Protein AF-A0A6P6VKS5-F1 (afdb_monomer)

Mean predicted aligned error: 14.35 Å

Radius of gyration: 19.85 Å; Cα contacts (8 Å, |Δi|>4): 64; chains: 1; bounding box: 51×55×46 Å

pLDDT: mean 73.0, std 18.24, range [35.5, 97.81]

Sequence (118 aa):
MAAASKVKLKLLIDTKNQRVLFAEANKNTVDFLFFILSLPLGTVVRLLSNKGMLGCLGKLYESVENLDENYIQPNQSKGTPLKPRPPASSAASTPLLSLTCSETIEKATYTCSRGSGY

Secondary structure (DSSP, 8-state):
---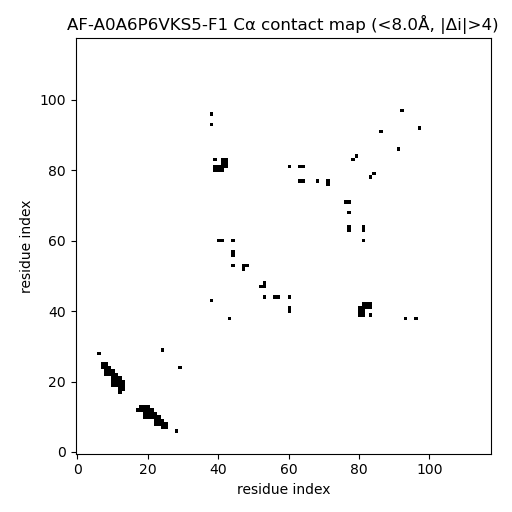-----EEEEEETTTTEEEEEEE-HHHHHHHHHHHHS-HHHHHHHHHTTT--HHHHHHHHHHHTS-GGGSPTT--THHHHSPPPPSSS----TTT----------PPP--------

Foldseek 3Di:
DPPDDDWDWDFDADPVVGDTPDIDGDPVVVVVVVLVVPPLLQVVCVVCVVVVHCPCSVVVLVCLVPPDCVPPPPPDDSCCSNPPDDPPDDDPCSPPPPPDDDDDDDDDDDDDDPDDDD

Solve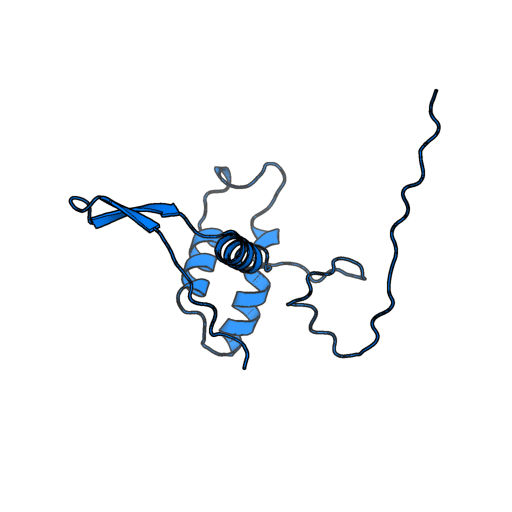nt-accessible surface area (backbone atoms only — not comparable to full-atom values): 8065 Å² total; per-residue (Å²): 130,86,75,83,83,77,87,63,76,49,73,44,66,44,77,90,79,71,42,78,77,46,73,49,63,49,70,70,59,50,51,51,51,51,52,60,68,67,44,57,55,26,55,53,50,59,63,27,52,80,68,75,62,38,77,70,59,47,55,50,50,53,50,62,72,68,49,62,72,88,79,48,61,88,99,60,61,74,56,54,55,54,54,57,72,78,73,88,68,90,82,84,85,55,86,89,74,65,86,66,90,76,91,79,93,75,88,82,82,90,79,83,82,81,80,88,79,132

Structure (mmCIF, N/CA/C/O backbone):
data_AF-A0A6P6VKS5-F1
#
_entry.id   AF-A0A6P6VKS5-F1
#
loop_
_atom_site.group_PDB
_atom_site.id
_atom_site.type_symbol
_atom_site.label_atom_id
_atom_site.label_alt_id
_atom_site.label_comp_id
_atom_site.label_asym_id
_atom_site.label_entity_id
_atom_site.label_seq_id
_atom_site.pdbx_PDB_ins_code
_atom_site.Cartn_x
_atom_site.Cartn_y
_atom_site.Cartn_z
_atom_site.occupancy
_atom_site.B_iso_or_equiv
_atom_site.auth_seq_id
_atom_site.auth_comp_id
_atom_site.auth_asym_id
_atom_site.auth_atom_id
_atom_site.pdbx_PDB_model_num
ATOM 1 N N . MET A 1 1 ? 18.661 9.909 21.833 1.00 35.97 1 MET A N 1
ATOM 2 C CA . MET A 1 1 ? 17.760 8.763 21.570 1.00 35.97 1 MET A CA 1
ATOM 3 C C . MET A 1 1 ? 16.729 9.202 20.549 1.00 35.97 1 MET A C 1
ATOM 5 O O . MET A 1 1 ? 16.017 10.159 20.822 1.00 35.97 1 MET A O 1
ATOM 9 N N . ALA A 1 2 ? 16.680 8.576 19.372 1.00 49.12 2 ALA A N 1
ATOM 10 C CA . ALA A 1 2 ? 15.585 8.818 18.436 1.00 49.12 2 ALA A CA 1
ATOM 11 C C . ALA A 1 2 ? 14.297 8.271 19.068 1.00 49.12 2 ALA A C 1
ATOM 13 O O . ALA A 1 2 ? 14.242 7.100 19.439 1.00 49.12 2 ALA A O 1
ATOM 14 N N . ALA A 1 3 ? 13.296 9.126 19.269 1.00 55.59 3 ALA A N 1
ATOM 15 C CA . ALA A 1 3 ? 12.010 8.696 19.798 1.00 55.59 3 ALA A CA 1
ATOM 16 C C . ALA A 1 3 ? 11.372 7.702 18.817 1.00 55.59 3 ALA A C 1
ATOM 18 O O . ALA A 1 3 ? 11.289 7.982 17.622 1.00 55.59 3 ALA A O 1
ATOM 19 N N . ALA A 1 4 ? 10.921 6.549 19.314 1.00 63.97 4 ALA A N 1
ATOM 20 C CA . ALA A 1 4 ? 10.182 5.589 18.507 1.00 63.97 4 ALA A CA 1
ATOM 21 C C . ALA A 1 4 ? 8.917 6.265 17.951 1.00 63.97 4 ALA A C 1
ATOM 23 O O . ALA A 1 4 ? 8.012 6.644 18.700 1.00 63.97 4 ALA A O 1
ATOM 24 N N . SER A 1 5 ? 8.864 6.453 16.635 1.00 68.06 5 SER A N 1
ATOM 25 C CA . SER A 1 5 ? 7.729 7.055 15.946 1.00 68.06 5 SER A CA 1
ATOM 26 C C . SER A 1 5 ? 6.547 6.086 15.973 1.00 68.06 5 SER A C 1
ATOM 28 O O . SER A 1 5 ? 6.473 5.118 15.221 1.00 68.06 5 SER A O 1
ATOM 30 N N . LYS A 1 6 ? 5.603 6.329 16.885 1.00 72.75 6 LYS A N 1
ATOM 31 C CA . LYS A 1 6 ? 4.394 5.512 17.015 1.00 72.75 6 LYS A CA 1
ATOM 32 C C . LYS A 1 6 ? 3.376 5.926 15.951 1.00 72.75 6 LYS A C 1
ATOM 34 O O . LYS A 1 6 ? 2.842 7.035 16.004 1.00 72.75 6 LYS A O 1
ATOM 39 N N . VAL A 1 7 ? 3.098 5.033 15.003 1.00 80.50 7 VAL A N 1
ATOM 40 C CA . VAL A 1 7 ? 2.014 5.207 14.025 1.00 80.50 7 VAL A CA 1
ATOM 41 C C . VAL A 1 7 ? 0.673 5.187 14.764 1.00 80.50 7 VAL A C 1
ATOM 43 O O . VAL A 1 7 ? 0.427 4.313 15.597 1.00 80.50 7 VAL A O 1
ATOM 46 N N . LYS A 1 8 ? -0.187 6.170 14.485 1.00 84.19 8 LYS A N 1
ATOM 47 C CA . LYS A 1 8 ? -1.551 6.260 15.022 1.00 84.19 8 LYS A CA 1
ATOM 48 C C . LYS A 1 8 ? -2.530 6.366 13.858 1.00 84.19 8 LYS A C 1
ATOM 50 O O . LYS A 1 8 ? -2.357 7.224 12.996 1.00 84.19 8 LYS A O 1
ATOM 55 N N . LEU A 1 9 ? -3.540 5.503 13.868 1.00 90.75 9 LEU A N 1
ATOM 56 C CA . LEU A 1 9 ? -4.617 5.451 12.884 1.00 90.75 9 LEU A CA 1
ATOM 57 C C . LEU A 1 9 ? -5.953 5.515 13.619 1.00 90.75 9 LEU A C 1
ATOM 59 O O . LEU A 1 9 ? -6.118 4.865 14.654 1.00 90.75 9 LEU A O 1
ATOM 63 N N . LYS A 1 10 ? -6.904 6.272 13.079 1.00 94.44 10 LYS A N 1
ATOM 64 C CA . LYS A 1 10 ? -8.294 6.285 13.535 1.00 94.44 10 LYS A CA 1
ATOM 65 C C . LYS A 1 10 ? -9.151 5.637 12.459 1.00 94.44 10 LYS A C 1
ATOM 67 O O . LYS A 1 10 ? -9.154 6.082 11.318 1.00 94.44 10 LYS A O 1
ATOM 72 N N . LEU A 1 11 ? -9.840 4.562 12.819 1.00 96.44 11 LEU A N 1
ATOM 73 C CA . LEU A 1 11 ? -10.598 3.746 11.876 1.00 96.44 11 LEU A CA 1
ATOM 74 C C . LEU A 1 11 ? -12.095 3.989 12.061 1.00 96.44 11 LEU A C 1
ATOM 76 O O . LEU A 1 11 ? -12.580 3.998 13.193 1.00 96.44 11 LEU A O 1
ATOM 80 N N . LEU A 1 12 ? -12.825 4.135 10.957 1.00 97.50 12 LEU A N 1
ATOM 81 C CA . LEU A 1 12 ? -14.272 3.950 10.940 1.00 97.50 12 LEU A CA 1
ATOM 82 C C . LEU A 1 12 ? -14.552 2.516 10.495 1.00 97.50 12 LEU A C 1
ATOM 84 O O . LEU A 1 12 ? -14.187 2.135 9.384 1.00 97.50 12 LEU A O 1
ATOM 88 N N . ILE A 1 13 ? -15.175 1.725 11.362 1.00 97.69 13 ILE A N 1
ATOM 89 C CA . ILE A 1 13 ? -15.391 0.292 11.145 1.00 97.69 13 ILE A CA 1
ATOM 90 C C . ILE A 1 13 ? -16.891 0.020 11.093 1.00 97.69 13 ILE A C 1
ATOM 92 O O . ILE A 1 13 ? -17.620 0.375 12.018 1.00 97.69 13 ILE A O 1
ATOM 96 N N . ASP A 1 14 ? -17.334 -0.650 10.034 1.00 97.31 14 ASP A N 1
ATOM 97 C CA . ASP A 1 14 ? -18.631 -1.311 10.000 1.00 97.31 14 ASP A CA 1
ATOM 98 C C . ASP A 1 14 ? -18.502 -2.669 10.693 1.00 97.31 14 ASP A C 1
ATOM 100 O O . ASP A 1 14 ? -17.979 -3.641 10.139 1.00 97.31 14 ASP A O 1
ATOM 104 N N . THR A 1 15 ? -18.960 -2.726 11.939 1.00 97.38 15 THR A N 1
ATOM 105 C CA . THR A 1 15 ? -18.881 -3.931 12.769 1.00 97.38 15 THR A CA 1
ATOM 106 C C . THR A 1 15 ? -19.826 -5.035 12.308 1.00 97.38 15 THR A C 1
ATOM 108 O O . THR A 1 15 ? -19.546 -6.201 12.575 1.00 97.38 15 THR A O 1
ATOM 111 N N . LYS A 1 16 ? -20.909 -4.705 11.589 1.00 97.81 16 LYS A N 1
ATOM 112 C CA . LYS A 1 16 ? -21.873 -5.698 11.093 1.00 97.81 16 LYS A CA 1
ATOM 113 C C . LYS A 1 16 ? -21.297 -6.480 9.921 1.00 97.81 16 LYS A C 1
ATOM 115 O O . LYS A 1 16 ? -21.380 -7.701 9.901 1.00 97.81 16 LYS A O 1
ATOM 120 N N . ASN A 1 17 ? -20.681 -5.772 8.974 1.00 97.31 17 ASN A N 1
ATOM 121 C CA . ASN A 1 17 ? -20.072 -6.380 7.788 1.00 97.31 17 ASN A CA 1
ATOM 122 C C . ASN A 1 17 ? -18.589 -6.736 7.975 1.00 97.31 17 ASN A C 1
ATOM 124 O O . ASN A 1 17 ? -17.977 -7.260 7.047 1.00 97.31 17 ASN A O 1
ATOM 128 N N . GLN A 1 18 ? -18.017 -6.446 9.151 1.00 95.00 18 GLN A N 1
ATOM 129 C CA . GLN A 1 18 ? -16.608 -6.667 9.497 1.00 95.00 18 GLN A CA 1
ATOM 130 C C . GLN A 1 18 ? -15.632 -6.001 8.514 1.00 95.00 18 GLN A C 1
ATOM 132 O O . GLN A 1 18 ? -14.666 -6.610 8.053 1.00 95.00 18 GLN A O 1
ATOM 137 N N . ARG A 1 19 ? -15.884 -4.733 8.165 1.00 94.81 19 ARG A N 1
ATOM 138 C CA . ARG A 1 19 ? -15.078 -3.984 7.184 1.00 94.81 19 ARG A CA 1
ATOM 139 C C . ARG A 1 19 ? -14.662 -2.620 7.718 1.00 94.81 19 ARG A C 1
ATOM 141 O O . ARG A 1 19 ? -15.418 -1.955 8.419 1.00 94.81 19 ARG A O 1
ATOM 148 N N . VAL A 1 20 ? -13.461 -2.183 7.351 1.00 95.19 20 VAL A N 1
ATOM 149 C CA . VAL A 1 20 ? -12.994 -0.810 7.588 1.00 95.19 20 VAL A CA 1
ATOM 150 C C . VAL A 1 20 ? -13.511 0.067 6.451 1.00 95.19 20 VAL A C 1
ATOM 152 O O . VAL A 1 20 ? -13.235 -0.217 5.289 1.00 95.19 20 VAL A O 1
ATOM 155 N N . LEU A 1 21 ? -14.266 1.112 6.782 1.00 95.62 21 LEU A N 1
ATOM 156 C CA . LEU A 1 21 ? -1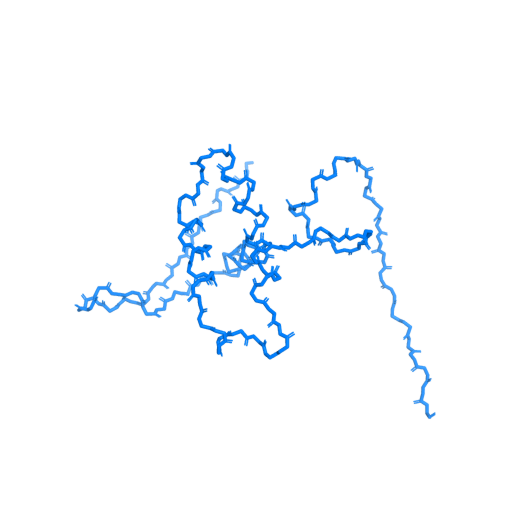4.814 2.063 5.813 1.00 95.62 21 LEU A CA 1
ATOM 157 C C . LEU A 1 21 ? -13.829 3.198 5.526 1.00 95.62 21 LEU A C 1
ATOM 159 O O . LEU A 1 21 ? -13.648 3.584 4.377 1.00 95.62 21 LEU A O 1
ATOM 163 N N . PHE A 1 22 ? -13.176 3.715 6.572 1.00 95.00 22 PHE A N 1
ATOM 164 C CA . PHE A 1 22 ? -12.213 4.811 6.462 1.00 95.00 22 PHE A CA 1
ATOM 165 C C . PHE A 1 22 ? -11.078 4.654 7.473 1.00 95.00 22 PHE A C 1
ATOM 167 O O . PHE A 1 22 ? -11.271 4.101 8.558 1.00 95.00 22 PHE A O 1
ATOM 174 N N . ALA A 1 23 ? -9.908 5.189 7.128 1.00 94.31 23 ALA A N 1
ATOM 175 C CA . ALA A 1 23 ? -8.758 5.299 8.014 1.00 94.31 23 ALA A CA 1
ATOM 176 C C . ALA A 1 23 ? -8.184 6.721 7.936 1.00 94.31 23 ALA A C 1
ATOM 178 O O . ALA A 1 23 ? -7.705 7.150 6.890 1.00 94.31 23 ALA A O 1
ATOM 179 N N . GLU A 1 24 ? -8.234 7.448 9.047 1.00 93.94 24 GLU A N 1
ATOM 180 C CA . GLU A 1 24 ? -7.583 8.744 9.212 1.00 93.94 24 GLU A CA 1
ATOM 181 C C . GLU A 1 24 ? -6.190 8.528 9.816 1.00 93.94 24 GLU A C 1
ATOM 183 O O . GLU A 1 24 ? -6.017 7.791 10.794 1.00 93.94 24 GLU A O 1
ATOM 188 N N . ALA A 1 25 ? -5.189 9.165 9.218 1.00 92.81 25 ALA A N 1
ATOM 189 C CA . ALA A 1 25 ? -3.786 9.009 9.567 1.00 92.81 25 ALA A CA 1
ATOM 190 C C . ALA A 1 25 ? -3.084 10.369 9.562 1.00 92.81 25 ALA A C 1
ATOM 192 O O . ALA A 1 25 ? -3.489 11.292 8.856 1.00 92.81 25 ALA A O 1
ATOM 193 N N . ASN A 1 26 ? -2.004 10.496 10.334 1.00 90.31 26 ASN A N 1
ATOM 194 C CA . ASN A 1 26 ? -1.193 11.711 10.288 1.00 90.31 26 ASN A CA 1
ATOM 195 C C . ASN A 1 26 ? -0.417 11.816 8.961 1.00 90.31 26 ASN A C 1
ATOM 197 O O . ASN A 1 26 ? -0.154 10.809 8.300 1.00 90.31 26 ASN A O 1
ATOM 201 N N . LYS A 1 27 ? 0.006 13.039 8.613 1.00 89.31 27 LYS A N 1
ATOM 202 C CA . LYS A 1 27 ? 0.729 13.334 7.366 1.00 89.31 27 LYS A CA 1
ATOM 203 C C . LYS A 1 27 ? 1.889 12.369 7.112 1.00 89.31 27 LYS A C 1
ATOM 205 O O . LYS A 1 27 ? 1.960 11.781 6.048 1.00 89.31 27 LYS A O 1
ATOM 210 N N . ASN A 1 28 ? 2.748 12.142 8.103 1.00 86.69 28 ASN A N 1
ATOM 211 C CA . ASN A 1 28 ? 3.930 11.294 7.929 1.00 86.69 28 ASN A CA 1
ATOM 212 C C . ASN A 1 28 ? 3.575 9.834 7.604 1.00 86.69 28 ASN A C 1
ATOM 214 O O . ASN A 1 28 ? 4.281 9.192 6.834 1.00 86.69 28 ASN A O 1
ATOM 218 N N . THR A 1 29 ? 2.488 9.307 8.176 1.00 86.56 29 THR A N 1
ATOM 219 C CA . THR A 1 29 ? 2.014 7.948 7.873 1.00 86.56 29 THR A CA 1
ATOM 220 C C . THR A 1 29 ? 1.457 7.879 6.456 1.00 86.56 29 THR A C 1
ATOM 222 O O . THR A 1 29 ? 1.757 6.939 5.726 1.00 86.56 29 THR A O 1
ATOM 225 N N . VAL A 1 30 ? 0.679 8.887 6.054 1.00 88.62 30 VAL A N 1
ATOM 226 C CA . VAL A 1 30 ? 0.120 8.987 4.701 1.00 88.62 30 VAL A CA 1
ATOM 227 C C . VAL A 1 30 ? 1.235 9.123 3.662 1.00 88.62 30 VAL A C 1
ATOM 229 O O . VAL A 1 30 ? 1.270 8.353 2.707 1.00 88.62 30 VAL A O 1
ATOM 232 N N . ASP A 1 31 ? 2.193 10.021 3.889 1.00 86.56 31 ASP A N 1
ATOM 233 C CA . ASP A 1 31 ? 3.359 10.221 3.024 1.00 86.56 31 ASP A CA 1
ATOM 234 C C . ASP A 1 31 ? 4.184 8.939 2.892 1.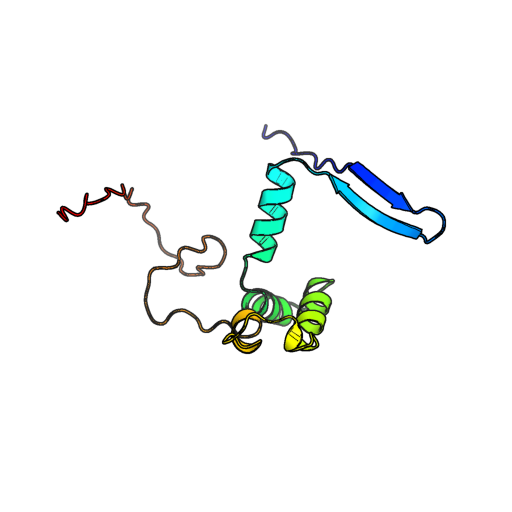00 86.56 31 ASP A C 1
ATOM 236 O O . ASP A 1 31 ? 4.591 8.583 1.793 1.00 86.56 31 ASP A O 1
ATOM 240 N N . PHE A 1 32 ? 4.402 8.213 3.992 1.00 84.44 32 PHE A N 1
ATOM 241 C CA . PHE A 1 32 ? 5.112 6.934 3.973 1.00 84.44 32 PHE A CA 1
ATOM 242 C C . PHE A 1 32 ? 4.375 5.867 3.150 1.00 84.44 32 PHE A C 1
ATOM 244 O O . PHE A 1 32 ? 5.002 5.145 2.374 1.00 84.44 32 PHE A O 1
ATOM 251 N N . LEU A 1 33 ? 3.046 5.780 3.275 1.00 84.56 33 LEU A N 1
ATOM 252 C CA . LEU A 1 33 ? 2.238 4.862 2.469 1.00 84.56 33 LEU A CA 1
ATOM 253 C C . LEU A 1 33 ? 2.305 5.226 0.982 1.00 84.56 33 LEU A C 1
ATOM 255 O O . LEU A 1 33 ? 2.595 4.360 0.160 1.00 84.56 33 LEU A O 1
ATOM 259 N N . PHE A 1 34 ? 2.109 6.500 0.631 1.00 80.81 34 PHE A N 1
ATOM 260 C CA . PHE A 1 34 ? 2.226 6.955 -0.758 1.00 80.81 34 PHE A CA 1
ATOM 261 C C . PHE A 1 34 ? 3.633 6.779 -1.310 1.00 80.81 34 PHE A C 1
ATOM 263 O O . PHE A 1 34 ? 3.793 6.431 -2.474 1.00 80.81 34 PHE A O 1
ATOM 270 N N . PHE A 1 35 ? 4.652 6.953 -0.476 1.00 81.75 35 PHE A N 1
ATOM 271 C CA . PHE A 1 35 ? 6.025 6.686 -0.852 1.00 81.75 35 PHE A CA 1
ATOM 272 C C . PHE A 1 35 ? 6.232 5.216 -1.233 1.00 81.75 35 PHE A C 1
ATOM 274 O O . PHE A 1 35 ? 6.783 4.950 -2.298 1.00 81.75 35 PHE A O 1
ATOM 281 N N . ILE A 1 36 ? 5.724 4.264 -0.440 1.00 79.06 36 ILE A N 1
ATOM 282 C CA . ILE A 1 36 ? 5.751 2.835 -0.799 1.00 79.06 36 ILE A CA 1
ATOM 283 C C . ILE A 1 36 ? 4.985 2.589 -2.104 1.00 79.06 36 ILE A C 1
ATOM 285 O O . ILE A 1 36 ? 5.481 1.872 -2.969 1.00 79.06 36 ILE A O 1
ATOM 289 N N . LEU A 1 37 ? 3.806 3.196 -2.266 1.00 77.19 37 LEU A N 1
ATOM 290 C CA . LEU A 1 37 ? 2.980 3.043 -3.470 1.00 77.19 37 LEU A CA 1
ATOM 291 C C . LEU A 1 37 ? 3.601 3.693 -4.716 1.00 77.19 37 LEU A C 1
ATOM 293 O O . LEU A 1 37 ? 3.310 3.276 -5.833 1.00 77.19 37 LEU A O 1
ATOM 297 N N . SER A 1 38 ? 4.467 4.692 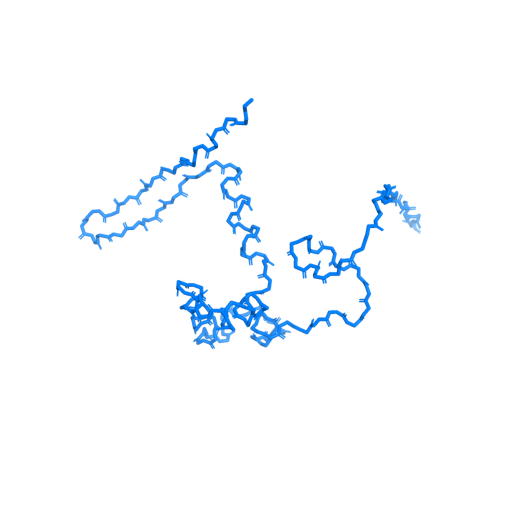-4.534 1.00 77.12 38 SER A N 1
ATOM 298 C CA . SER A 1 38 ? 5.214 5.340 -5.618 1.00 77.12 38 SER A CA 1
ATOM 299 C C . SER A 1 38 ? 6.379 4.494 -6.133 1.00 77.12 38 SER A C 1
ATOM 301 O O . SER A 1 38 ? 6.891 4.749 -7.224 1.00 77.12 38 SER A O 1
ATOM 303 N N . LEU A 1 39 ? 6.814 3.487 -5.363 1.00 76.56 39 LEU A N 1
ATOM 304 C CA . LEU A 1 39 ? 7.858 2.582 -5.814 1.00 76.56 39 LEU A CA 1
ATOM 305 C C . LEU A 1 39 ? 7.333 1.784 -7.014 1.00 76.56 39 LEU A C 1
ATOM 307 O O . LEU A 1 39 ? 6.212 1.276 -6.962 1.00 76.56 39 LEU A O 1
ATOM 311 N N . PRO A 1 40 ? 8.134 1.600 -8.077 1.00 76.81 40 PRO A N 1
ATOM 312 C CA . PRO 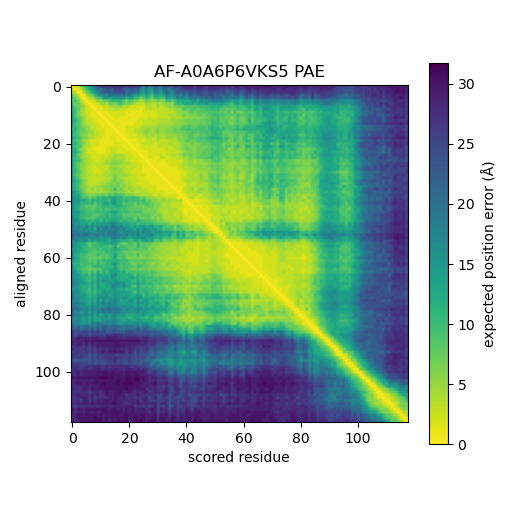A 1 40 ? 7.754 0.749 -9.191 1.00 76.81 40 PRO A CA 1
ATOM 313 C C . PRO A 1 40 ? 7.514 -0.686 -8.700 1.00 76.81 40 PRO A C 1
ATOM 315 O O . PRO A 1 40 ? 8.463 -1.444 -8.473 1.00 76.81 40 PRO A O 1
ATOM 318 N N . LEU A 1 41 ? 6.239 -1.045 -8.517 1.00 79.38 41 LEU A N 1
ATOM 319 C CA . LEU A 1 41 ? 5.802 -2.297 -7.895 1.00 79.38 41 LEU A CA 1
ATOM 320 C C . LEU A 1 41 ? 6.440 -3.512 -8.575 1.00 79.38 41 LEU A C 1
ATOM 322 O O . LEU A 1 41 ? 6.941 -4.408 -7.896 1.00 79.38 41 LEU A O 1
ATOM 326 N N . GLY A 1 42 ? 6.525 -3.489 -9.908 1.00 77.06 42 GLY A N 1
ATOM 327 C CA . GLY A 1 42 ? 7.203 -4.521 -10.685 1.00 77.06 42 GLY A CA 1
ATOM 328 C C . GLY A 1 42 ? 8.684 -4.707 -10.362 1.00 77.06 42 GLY A C 1
ATOM 329 O O . GLY A 1 42 ? 9.168 -5.836 -10.286 1.00 77.06 42 GLY A O 1
ATOM 330 N N . THR A 1 43 ? 9.416 -3.622 -10.095 1.00 80.44 43 THR A N 1
ATOM 331 C CA . THR A 1 43 ? 10.823 -3.711 -9.672 1.00 80.44 43 THR A CA 1
ATOM 332 C C . THR A 1 43 ? 10.931 -4.349 -8.297 1.00 80.44 43 THR A C 1
ATOM 334 O O . THR A 1 43 ? 11.742 -5.256 -8.108 1.00 80.44 43 THR A O 1
ATOM 337 N N . VAL A 1 44 ? 10.117 -3.893 -7.342 1.00 82.44 44 VAL A N 1
ATOM 338 C CA . VAL A 1 44 ? 10.173 -4.370 -5.954 1.00 82.44 44 VAL A CA 1
ATOM 339 C C . VAL A 1 44 ? 9.817 -5.853 -5.884 1.00 82.44 44 VAL A C 1
ATOM 341 O O . VAL A 1 44 ? 10.559 -6.634 -5.294 1.00 82.44 44 VAL A O 1
ATOM 344 N N . VAL A 1 45 ? 8.738 -6.264 -6.552 1.00 83.31 45 VAL A N 1
ATOM 345 C CA . VAL A 1 45 ? 8.307 -7.667 -6.609 1.00 83.31 45 VAL A CA 1
ATOM 346 C C . VAL A 1 45 ? 9.379 -8.529 -7.257 1.00 83.31 45 VAL A C 1
ATOM 348 O O . VAL A 1 45 ? 9.730 -9.560 -6.694 1.00 83.31 45 VAL A O 1
ATOM 351 N N . ARG A 1 46 ? 9.988 -8.102 -8.369 1.00 80.12 46 ARG A N 1
ATOM 352 C CA . ARG A 1 46 ? 11.090 -8.848 -9.002 1.00 80.12 46 ARG A CA 1
ATOM 353 C C . ARG A 1 46 ? 12.292 -9.026 -8.067 1.00 80.12 46 ARG A C 1
ATOM 355 O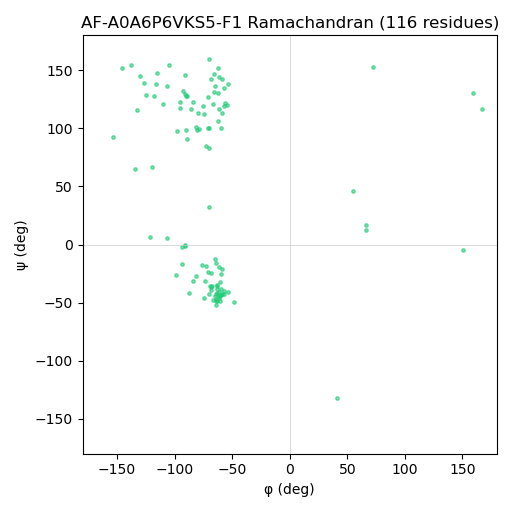 O . ARG A 1 46 ? 12.846 -10.118 -7.985 1.00 80.12 46 ARG A O 1
ATOM 362 N N . LEU A 1 47 ? 12.684 -7.976 -7.342 1.00 82.12 47 LEU A N 1
ATOM 363 C CA . LEU A 1 47 ? 13.809 -8.031 -6.400 1.00 82.12 47 LEU A CA 1
ATOM 364 C C . LEU A 1 47 ? 13.514 -8.917 -5.181 1.00 82.12 47 LEU A C 1
ATOM 366 O O . LEU A 1 47 ? 14.395 -9.640 -4.716 1.00 82.12 47 LEU A O 1
ATOM 370 N N . LEU A 1 48 ? 12.286 -8.867 -4.662 1.00 83.62 48 LEU A N 1
ATOM 371 C CA . LEU A 1 48 ? 11.866 -9.633 -3.487 1.00 83.62 48 LEU A CA 1
ATOM 372 C C . LEU A 1 48 ? 11.491 -11.086 -3.810 1.00 83.62 48 LEU A C 1
ATOM 374 O O . LEU A 1 48 ? 11.663 -11.955 -2.954 1.00 83.62 48 LEU A O 1
ATOM 378 N N . SER A 1 49 ? 11.052 -11.370 -5.042 1.00 79.56 49 SER A N 1
ATOM 379 C CA . SER A 1 49 ? 10.771 -12.731 -5.530 1.00 79.56 49 SER A CA 1
ATOM 380 C C . SER A 1 49 ? 12.008 -13.613 -5.411 1.00 79.56 49 SER A C 1
ATOM 382 O O . SER A 1 49 ? 11.929 -14.724 -4.896 1.00 79.56 49 SER A O 1
ATOM 384 N N . ASN A 1 50 ? 13.177 -13.074 -5.770 1.00 73.88 50 ASN A N 1
ATOM 385 C CA . ASN A 1 50 ? 14.460 -13.775 -5.663 1.00 73.88 50 ASN A CA 1
ATOM 386 C C . ASN A 1 50 ? 14.857 -14.108 -4.215 1.00 73.88 50 ASN A C 1
ATOM 388 O O . ASN A 1 50 ? 15.743 -14.926 -3.994 1.00 73.88 50 ASN A O 1
ATOM 392 N N . LYS A 1 51 ? 14.219 -13.471 -3.227 1.00 74.31 51 LYS A N 1
ATOM 393 C CA . LYS A 1 51 ? 14.453 -13.689 -1.794 1.00 74.31 51 LYS A CA 1
ATOM 394 C C . LYS A 1 51 ? 13.319 -14.468 -1.117 1.00 74.31 51 LYS A C 1
ATOM 396 O O . LYS A 1 51 ? 13.323 -14.585 0.102 1.00 74.31 51 LYS A O 1
ATOM 401 N N . GLY A 1 52 ? 12.331 -14.953 -1.878 1.00 72.06 52 GLY A N 1
ATOM 402 C CA . GLY A 1 52 ? 11.173 -15.683 -1.34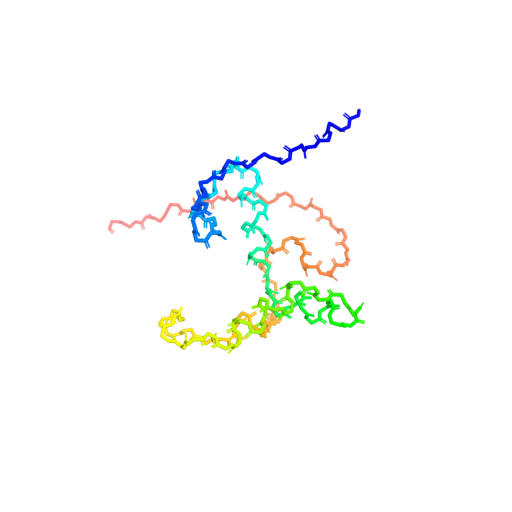8 1.00 72.06 52 GLY A CA 1
ATOM 403 C C . GLY A 1 52 ? 10.234 -14.844 -0.472 1.00 72.06 52 GLY A C 1
ATOM 404 O O . GLY A 1 52 ? 9.434 -15.400 0.274 1.00 72.06 52 GLY A O 1
ATOM 405 N N . MET A 1 53 ? 10.319 -13.510 -0.531 1.00 69.75 53 MET A N 1
ATOM 406 C CA . MET A 1 53 ? 9.697 -12.619 0.455 1.00 69.75 53 MET A CA 1
ATOM 407 C C . MET A 1 53 ? 8.673 -11.679 -0.188 1.00 69.75 53 MET A C 1
ATOM 409 O O . MET A 1 53 ? 8.871 -10.469 -0.258 1.00 69.75 53 MET A O 1
ATOM 413 N N . LEU A 1 54 ? 7.571 -12.245 -0.686 1.00 72.25 54 LEU A N 1
ATOM 414 C CA . LEU A 1 54 ? 6.543 -11.480 -1.404 1.00 72.25 54 LEU A CA 1
ATOM 415 C C . LEU A 1 54 ? 5.329 -11.100 -0.555 1.00 72.25 54 LEU A C 1
ATOM 417 O O . LEU A 1 54 ? 4.707 -10.085 -0.852 1.00 72.25 54 LEU A O 1
ATOM 421 N N . GLY A 1 55 ? 5.003 -11.853 0.502 1.00 82.94 55 GLY A N 1
ATOM 422 C CA . GLY A 1 55 ? 3.911 -11.534 1.434 1.00 82.94 55 GLY A CA 1
ATOM 423 C C . GLY A 1 55 ? 2.637 -11.008 0.750 1.00 82.94 55 GLY A C 1
ATOM 424 O O . GLY A 1 55 ? 2.175 -11.555 -0.251 1.00 82.94 55 GLY A O 1
ATOM 425 N N . CYS A 1 56 ? 2.092 -9.903 1.265 1.00 83.69 56 CYS A N 1
ATOM 426 C CA . CYS A 1 56 ? 0.962 -9.198 0.649 1.00 83.69 56 CYS A CA 1
ATOM 427 C C . CYS A 1 56 ? 1.328 -8.434 -0.637 1.00 83.69 56 CYS A C 1
ATOM 429 O O . CYS A 1 56 ? 0.443 -8.138 -1.436 1.00 83.69 56 CYS A O 1
ATOM 431 N N . LEU A 1 57 ? 2.611 -8.143 -0.875 1.00 85.06 57 LEU A N 1
ATOM 432 C CA . LEU A 1 57 ? 3.069 -7.433 -2.070 1.00 85.06 57 LEU A CA 1
ATOM 433 C C . LEU A 1 57 ? 2.898 -8.279 -3.338 1.00 85.06 57 LEU A C 1
ATOM 435 O O . LEU A 1 57 ? 2.522 -7.750 -4.378 1.00 85.06 57 LEU A O 1
ATOM 439 N N . GLY A 1 58 ? 3.109 -9.596 -3.242 1.00 85.88 58 GLY A N 1
ATOM 440 C CA . GLY A 1 58 ? 2.819 -10.528 -4.335 1.00 85.88 58 GLY A CA 1
ATOM 441 C C . GLY A 1 58 ? 1.334 -10.531 -4.705 1.00 85.88 58 GLY A C 1
ATOM 442 O O . GLY A 1 58 ? 0.994 -10.481 -5.881 1.00 85.88 58 GLY A O 1
ATOM 443 N N . LYS A 1 59 ? 0.449 -10.485 -3.700 1.00 87.44 59 LYS A N 1
ATOM 444 C CA . LYS A 1 59 ? -1.004 -10.372 -3.911 1.00 87.44 59 LYS A CA 1
ATOM 445 C C . LYS A 1 59 ? -1.416 -9.030 -4.506 1.00 87.44 59 LYS A C 1
ATOM 447 O O . LYS A 1 59 ? -2.312 -8.987 -5.343 1.00 87.44 59 LYS A O 1
ATOM 452 N N . LEU A 1 60 ? -0.744 -7.947 -4.123 1.00 86.06 60 LEU A N 1
ATOM 453 C CA . LEU A 1 60 ? -0.955 -6.644 -4.744 1.00 86.06 60 LEU A CA 1
ATOM 454 C C . LEU A 1 60 ? -0.526 -6.650 -6.219 1.00 86.06 60 LEU A C 1
ATOM 456 O O . LEU A 1 60 ? -1.266 -6.154 -7.061 1.00 86.06 60 LEU A O 1
ATOM 460 N N . TYR A 1 61 ? 0.628 -7.240 -6.537 1.00 85.94 61 TYR A N 1
ATOM 461 C CA . TYR A 1 61 ? 1.103 -7.376 -7.917 1.00 85.94 61 TYR A CA 1
ATOM 462 C C . TYR A 1 61 ? 0.130 -8.186 -8.780 1.00 85.94 61 TYR A C 1
ATOM 464 O O . TYR A 1 61 ? -0.277 -7.712 -9.835 1.00 85.94 61 TYR A O 1
ATOM 472 N N . GLU A 1 62 ? -0.303 -9.352 -8.289 1.00 87.25 62 GLU A N 1
ATOM 473 C CA . GLU A 1 62 ? -1.308 -10.206 -8.940 1.00 87.25 62 GLU A CA 1
ATOM 474 C C . GLU A 1 62 ? -2.626 -9.445 -9.176 1.00 87.25 62 GLU A C 1
ATOM 476 O O . GLU A 1 62 ? -3.232 -9.554 -10.238 1.00 87.25 62 GLU A O 1
ATOM 481 N N . SER A 1 63 ? -3.060 -8.623 -8.218 1.00 88.19 63 SER A N 1
ATOM 482 C CA . SER A 1 63 ? -4.264 -7.795 -8.364 1.00 88.19 63 SER A CA 1
ATOM 483 C C . SER A 1 63 ? -4.126 -6.744 -9.473 1.00 88.19 63 SER A C 1
ATOM 485 O O . SER A 1 63 ? -5.042 -6.573 -10.272 1.00 88.19 63 SER A O 1
ATOM 487 N N . VAL A 1 64 ? -2.974 -6.067 -9.572 1.00 85.94 64 VAL A N 1
ATOM 488 C CA . VAL A 1 64 ? -2.716 -5.071 -10.631 1.00 85.94 64 VAL A CA 1
ATOM 489 C C . VAL A 1 64 ? -2.580 -5.735 -12.004 1.00 85.94 64 VAL A C 1
ATOM 491 O O . VAL A 1 64 ? -3.033 -5.178 -13.001 1.00 85.94 64 VAL A O 1
ATOM 494 N N . GLU A 1 65 ? -1.996 -6.932 -12.065 1.00 86.19 65 GLU A N 1
ATOM 495 C CA . GLU A 1 65 ? -1.911 -7.734 -13.290 1.00 86.19 65 GLU A CA 1
ATOM 496 C C . GLU A 1 65 ? -3.298 -8.143 -13.809 1.00 86.19 65 GLU A C 1
ATOM 498 O O . GLU A 1 65 ? -3.551 -8.062 -15.012 1.00 86.19 65 GLU A O 1
ATOM 503 N N . ASN A 1 66 ? -4.217 -8.475 -12.899 1.00 90.25 66 ASN A N 1
ATOM 504 C CA . ASN A 1 66 ? -5.593 -8.874 -13.212 1.00 90.25 66 ASN A CA 1
ATOM 505 C C . ASN A 1 66 ? -6.606 -7.713 -13.253 1.00 90.25 66 ASN A C 1
ATOM 507 O O . ASN A 1 66 ? -7.790 -7.950 -13.491 1.00 90.25 66 ASN A O 1
ATOM 511 N N . LEU A 1 67 ? -6.181 -6.470 -13.004 1.00 89.81 67 LEU A N 1
ATOM 512 C CA . LEU A 1 67 ? -7.065 -5.301 -13.016 1.00 89.81 67 LEU A CA 1
ATOM 513 C C . LEU A 1 67 ? -7.689 -5.126 -14.408 1.00 89.81 67 LEU A C 1
ATOM 515 O O . LEU A 1 67 ? -7.025 -5.378 -15.402 1.00 89.81 67 LEU A O 1
ATOM 519 N N . ASP A 1 68 ? -8.937 -4.684 -14.531 1.00 89.56 68 ASP A N 1
ATOM 520 C CA . ASP A 1 68 ? -9.519 -4.409 -15.852 1.00 89.56 68 ASP A CA 1
ATOM 521 C C . ASP A 1 68 ? -8.840 -3.182 -16.508 1.00 89.56 68 ASP A C 1
ATOM 523 O O . ASP A 1 68 ? -8.499 -2.216 -15.822 1.00 89.56 68 ASP A O 1
ATOM 527 N N . GLU A 1 69 ? -8.623 -3.205 -17.830 1.00 87.06 69 GLU A N 1
ATOM 528 C CA . GLU A 1 69 ? -8.021 -2.072 -18.564 1.00 87.06 69 GLU A CA 1
ATOM 529 C C . GLU A 1 69 ? -8.849 -0.785 -18.430 1.00 87.06 69 GLU A C 1
ATOM 531 O O . GLU A 1 69 ? -8.295 0.310 -18.484 1.00 87.06 69 GLU A O 1
ATOM 536 N N . ASN A 1 70 ? -10.157 -0.897 -18.176 1.00 89.88 70 ASN A N 1
ATOM 537 C CA . ASN A 1 70 ? -11.044 0.242 -17.930 1.00 89.88 70 ASN A CA 1
ATOM 538 C C . ASN A 1 70 ? -10.652 1.067 -16.688 1.00 89.88 70 ASN A C 1
ATOM 540 O O . ASN A 1 70 ? -11.069 2.218 -16.562 1.00 89.88 70 ASN A O 1
ATOM 544 N N . TYR A 1 71 ? -9.864 0.500 -15.767 1.00 86.88 71 TYR A N 1
ATOM 545 C CA . TYR A 1 71 ? -9.342 1.205 -14.590 1.00 86.88 71 TYR A CA 1
ATOM 546 C C . TYR A 1 71 ? -7.944 1.802 -14.807 1.00 86.88 71 TYR A C 1
ATOM 548 O O . TYR A 1 71 ? -7.402 2.444 -13.905 1.00 86.88 71 TYR A O 1
ATOM 556 N N . ILE A 1 72 ? -7.345 1.599 -15.982 1.00 84.50 72 ILE A N 1
ATOM 557 C CA . ILE A 1 72 ? -6.061 2.188 -16.365 1.00 84.50 72 ILE A CA 1
ATOM 558 C C . ILE A 1 72 ? -6.314 3.521 -17.073 1.00 84.50 72 ILE A C 1
ATOM 560 O O . ILE A 1 72 ? -7.311 3.706 -17.768 1.00 84.50 72 ILE A O 1
ATOM 564 N N . GLN A 1 73 ? -5.412 4.489 -16.883 1.00 83.44 73 GLN A N 1
ATOM 565 C CA . GLN A 1 73 ? -5.526 5.766 -17.582 1.00 83.44 73 GLN A CA 1
ATOM 566 C C . GLN A 1 73 ? -5.506 5.566 -19.109 1.00 83.44 73 GLN A C 1
ATOM 568 O O . GLN A 1 73 ? -4.723 4.752 -19.607 1.00 83.44 73 GLN A O 1
ATOM 573 N N . PRO A 1 74 ? -6.300 6.341 -19.872 1.00 84.50 74 PRO A N 1
ATOM 574 C CA . PRO A 1 74 ? -6.275 6.285 -21.328 1.00 84.50 74 PRO A CA 1
ATOM 575 C C . PRO A 1 74 ? -4.850 6.475 -21.859 1.00 84.50 74 PRO A C 1
ATOM 577 O O . PRO A 1 74 ? -4.115 7.341 -21.381 1.00 84.50 74 PRO A O 1
ATOM 580 N N . ASN A 1 75 ? -4.468 5.689 -22.868 1.00 81.31 75 ASN A N 1
ATOM 581 C CA . ASN A 1 75 ? -3.126 5.685 -23.471 1.00 81.31 75 ASN A CA 1
ATOM 582 C C . ASN A 1 75 ? -1.986 5.199 -22.551 1.00 81.31 75 ASN A C 1
ATOM 584 O O . ASN A 1 75 ? -0.815 5.369 -22.893 1.00 81.31 75 ASN A O 1
ATOM 588 N N . GLN A 1 76 ? -2.295 4.586 -21.406 1.00 81.88 76 GLN A N 1
ATOM 589 C CA . GLN A 1 76 ? -1.321 3.866 -20.585 1.00 81.88 76 GLN A CA 1
ATOM 590 C C . GLN A 1 76 ? -1.502 2.354 -20.737 1.00 81.88 76 GLN A C 1
ATOM 592 O O . GLN A 1 76 ? -2.583 1.873 -21.061 1.00 81.88 76 GLN A O 1
ATOM 597 N N . SER A 1 77 ? -0.428 1.599 -20.499 1.00 79.69 77 SER A N 1
ATOM 598 C CA . SER A 1 77 ? -0.468 0.133 -20.478 1.00 79.69 77 SER A CA 1
ATOM 599 C C . SER A 1 77 ? -0.138 -0.385 -19.083 1.00 79.69 77 SER A C 1
ATOM 601 O O . SER A 1 77 ? 0.716 0.181 -18.392 1.00 79.69 77 SER A O 1
ATOM 603 N N . LYS A 1 78 ? -0.727 -1.521 -18.693 1.00 75.88 78 LYS A N 1
ATOM 604 C CA . LYS A 1 78 ? -0.354 -2.241 -17.460 1.00 75.88 78 LYS A CA 1
ATOM 605 C C . LYS A 1 78 ? 1.117 -2.658 -17.418 1.00 75.88 78 LYS A C 1
ATOM 607 O O . LYS A 1 78 ? 1.674 -2.874 -16.343 1.00 75.88 78 LYS A O 1
ATOM 612 N N . GLY A 1 79 ? 1.771 -2.740 -18.578 1.00 71.44 79 GLY A N 1
ATOM 613 C CA . GLY A 1 79 ? 3.191 -3.063 -18.686 1.00 71.44 79 GLY A CA 1
ATOM 614 C C . GLY A 1 79 ? 4.094 -2.052 -17.978 1.00 71.44 79 GLY A C 1
ATOM 615 O O . GLY A 1 79 ? 5.110 -2.452 -17.418 1.00 71.44 79 GLY A O 1
ATOM 616 N N . THR A 1 80 ? 3.715 -0.773 -17.928 1.00 72.25 80 THR A N 1
ATOM 617 C CA . THR A 1 80 ? 4.522 0.285 -17.299 1.00 72.25 80 THR A CA 1
ATOM 618 C C . THR A 1 80 ? 4.699 0.079 -15.782 1.00 72.25 80 THR A C 1
ATOM 620 O O . THR A 1 80 ? 5.846 0.057 -15.328 1.00 72.25 80 THR A O 1
ATOM 623 N N . PRO A 1 81 ? 3.632 -0.120 -14.975 1.00 69.44 81 PRO A N 1
ATOM 624 C CA . PRO A 1 81 ? 3.770 -0.380 -13.537 1.00 69.44 81 PRO A CA 1
ATOM 625 C C . PRO A 1 81 ? 4.276 -1.794 -13.190 1.00 69.44 81 PRO A C 1
ATOM 627 O O . PRO A 1 81 ? 4.979 -1.960 -12.188 1.00 69.44 81 PRO A O 1
ATOM 630 N N . LEU A 1 82 ? 3.951 -2.812 -13.999 1.00 75.88 82 LEU A N 1
ATOM 631 C CA . LEU A 1 82 ? 4.322 -4.214 -13.733 1.00 75.88 82 LEU A CA 1
ATOM 632 C C . LEU A 1 82 ? 5.738 -4.564 -14.204 1.00 75.88 82 LEU A C 1
ATOM 634 O O . LEU A 1 82 ? 6.416 -5.399 -13.609 1.00 75.88 82 LEU A O 1
ATOM 638 N N . LYS A 1 83 ? 6.204 -3.926 -15.278 1.00 76.00 83 LYS A N 1
ATOM 639 C CA . LYS A 1 83 ? 7.525 -4.148 -15.878 1.00 76.00 83 LYS A CA 1
ATOM 640 C C . LYS A 1 83 ? 8.188 -2.803 -16.178 1.00 76.00 83 LYS A C 1
ATOM 642 O O . LYS A 1 83 ? 8.438 -2.483 -17.341 1.00 76.00 83 LYS A O 1
ATOM 647 N N . PRO A 1 84 ? 8.499 -2.012 -15.138 1.00 69.31 84 PRO A N 1
ATOM 648 C CA . PRO A 1 84 ? 9.198 -0.749 -15.313 1.00 69.31 84 PRO A CA 1
ATOM 649 C C . PRO A 1 84 ? 10.525 -0.995 -16.035 1.00 69.31 84 PRO A C 1
ATOM 651 O O . PRO A 1 84 ? 11.396 -1.738 -15.567 1.00 69.31 84 PRO A O 1
ATOM 654 N N . ARG A 1 85 ? 10.674 -0.381 -17.211 1.00 65.00 85 ARG A N 1
ATOM 655 C CA . ARG A 1 85 ? 11.947 -0.361 -17.927 1.00 65.00 85 ARG A CA 1
ATOM 656 C C . ARG A 1 85 ? 12.884 0.562 -17.144 1.00 65.00 85 ARG A C 1
ATOM 658 O O . ARG A 1 85 ? 12.490 1.695 -16.867 1.00 65.00 85 ARG A O 1
ATOM 665 N N . PRO A 1 86 ? 14.093 0.114 -16.768 1.00 57.97 86 PRO A N 1
ATOM 666 C CA . PRO A 1 86 ? 15.060 1.021 -16.172 1.00 57.97 86 PRO A CA 1
ATOM 667 C C . PRO A 1 86 ? 15.292 2.177 -17.154 1.00 57.97 86 PRO A C 1
ATOM 669 O O . PRO A 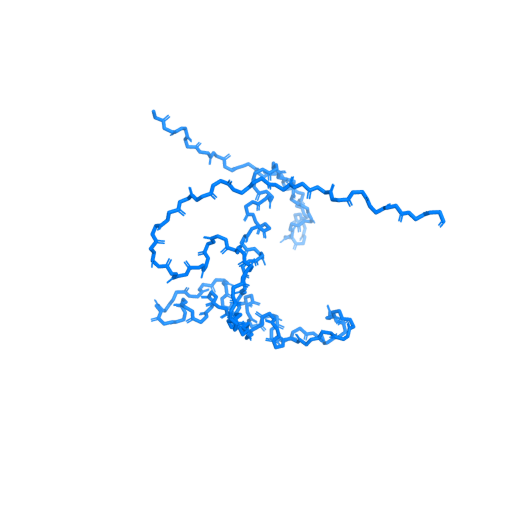1 86 ? 15.398 1.915 -18.360 1.00 57.97 86 PRO A O 1
ATOM 672 N N . PRO A 1 87 ? 15.312 3.437 -16.683 1.00 54.16 87 PRO A N 1
ATOM 673 C CA . PRO A 1 87 ? 15.546 4.562 -17.569 1.00 54.16 87 PRO A CA 1
ATOM 674 C C . PRO A 1 87 ? 16.877 4.334 -18.287 1.00 54.16 87 PRO A C 1
ATOM 676 O O . PRO A 1 87 ? 17.918 4.115 -17.664 1.00 54.16 87 PRO A O 1
ATOM 679 N N . ALA A 1 88 ? 16.822 4.308 -19.617 1.00 54.06 88 ALA A N 1
ATOM 680 C CA . ALA A 1 88 ? 18.017 4.365 -20.433 1.00 54.06 88 ALA A CA 1
ATOM 681 C C . ALA A 1 88 ? 18.532 5.800 -20.293 1.00 54.06 88 ALA A C 1
ATOM 683 O O . ALA A 1 88 ? 17.982 6.702 -20.912 1.00 54.06 88 ALA A O 1
ATOM 684 N N . SER A 1 89 ? 19.538 5.997 -19.442 1.00 54.56 89 SER A N 1
ATOM 685 C CA . SER A 1 89 ? 20.133 7.288 -19.061 1.00 54.56 89 SER A CA 1
ATOM 686 C C . SER A 1 89 ? 19.284 8.193 -18.142 1.00 54.56 89 SER A C 1
ATOM 688 O O . SER A 1 89 ? 18.072 8.057 -18.020 1.00 54.56 89 SER A O 1
ATOM 690 N N . SER A 1 90 ? 19.998 9.016 -17.377 1.00 56.56 90 SER A N 1
ATOM 691 C CA . SER A 1 90 ? 19.673 9.647 -16.091 1.00 56.56 90 SER A CA 1
ATOM 692 C C . SER A 1 90 ? 18.474 10.612 -16.060 1.00 56.56 90 SER A C 1
ATOM 694 O O . SER A 1 90 ? 18.187 11.273 -17.048 1.00 56.56 90 SER A O 1
ATOM 696 N N . ALA A 1 91 ? 17.827 10.717 -14.880 1.00 45.47 91 ALA A N 1
ATOM 697 C CA . ALA A 1 91 ? 17.314 11.958 -14.241 1.00 45.47 91 ALA A CA 1
ATOM 698 C C . ALA A 1 91 ? 16.075 11.766 -13.334 1.00 45.47 91 ALA A C 1
ATOM 700 O O . ALA A 1 91 ? 15.662 12.712 -12.667 1.00 45.47 91 ALA A O 1
ATOM 701 N N . ALA A 1 92 ? 15.476 10.576 -13.240 1.00 46.59 92 ALA A N 1
ATOM 702 C CA . ALA A 1 92 ? 14.379 10.347 -12.295 1.00 46.59 92 ALA A CA 1
ATOM 703 C C . ALA A 1 92 ? 14.937 9.893 -10.939 1.00 46.59 92 ALA A C 1
ATOM 705 O O . ALA A 1 92 ? 15.154 8.706 -10.697 1.00 46.59 92 ALA A O 1
ATOM 706 N N . SER A 1 93 ? 15.201 10.857 -10.059 1.00 45.78 93 SER A N 1
ATOM 707 C CA . SER A 1 93 ? 15.602 10.596 -8.677 1.00 45.78 93 SER A CA 1
ATOM 708 C C . SER A 1 93 ? 14.406 10.030 -7.899 1.00 45.78 93 SER A C 1
ATOM 710 O O . SER A 1 93 ? 13.673 10.760 -7.239 1.00 45.78 93 SER A O 1
ATOM 712 N N . THR A 1 94 ? 14.163 8.721 -8.004 1.00 48.34 94 THR A N 1
ATOM 713 C CA . THR A 1 94 ? 13.424 7.977 -6.976 1.00 48.34 94 THR A CA 1
ATOM 714 C C . THR A 1 94 ? 14.462 7.458 -5.981 1.00 48.34 94 THR A C 1
ATOM 716 O O . THR A 1 94 ? 15.116 6.447 -6.260 1.00 48.34 94 THR A O 1
ATOM 719 N N . PRO A 1 95 ? 14.671 8.139 -4.843 1.00 50.59 95 PRO A N 1
ATOM 720 C CA . PRO A 1 95 ? 15.859 7.950 -4.012 1.00 50.59 95 PRO A CA 1
ATOM 721 C C . PRO A 1 95 ? 15.986 6.560 -3.372 1.00 50.59 95 PRO A C 1
ATOM 723 O O . PRO A 1 95 ? 17.061 6.233 -2.887 1.00 50.59 95 PRO A O 1
ATOM 726 N N . LEU A 1 96 ? 14.944 5.715 -3.377 1.00 50.12 96 LEU A N 1
ATOM 727 C CA . LEU A 1 96 ? 15.017 4.405 -2.716 1.00 50.12 96 LEU A CA 1
ATOM 728 C C . LEU A 1 96 ? 15.427 3.224 -3.606 1.00 50.12 96 LEU A C 1
ATOM 730 O O . LEU A 1 96 ? 15.773 2.173 -3.075 1.00 50.12 96 LEU A O 1
ATOM 734 N N . LEU A 1 97 ? 15.358 3.352 -4.935 1.00 46.56 97 LEU A N 1
ATOM 735 C CA . LEU A 1 97 ? 15.605 2.230 -5.860 1.00 46.56 97 LEU A CA 1
ATOM 736 C C . LEU A 1 97 ? 16.744 2.483 -6.851 1.00 46.56 97 LEU A C 1
ATOM 738 O O . LEU A 1 97 ? 17.001 1.640 -7.712 1.00 46.56 97 LEU A O 1
ATOM 742 N N . SER A 1 98 ? 17.468 3.596 -6.705 1.00 46.44 98 SER A N 1
ATOM 743 C CA . SER A 1 98 ? 18.745 3.782 -7.392 1.00 46.44 98 SER A CA 1
ATOM 744 C C . SER A 1 98 ? 19.797 2.893 -6.726 1.00 46.44 98 SER A C 1
ATOM 746 O O . SER A 1 98 ? 20.534 3.321 -5.847 1.00 46.44 98 SER A O 1
ATOM 748 N N . LEU A 1 99 ? 19.861 1.625 -7.134 1.00 41.38 99 LEU A N 1
ATOM 749 C CA . LEU A 1 99 ? 20.910 0.665 -6.759 1.00 41.38 99 LEU A CA 1
ATOM 750 C C . LEU A 1 99 ? 22.281 0.994 -7.392 1.00 41.38 99 LEU A C 1
ATOM 752 O O . LEU A 1 99 ? 23.074 0.102 -7.676 1.00 41.38 99 LEU A O 1
ATOM 756 N N . THR A 1 100 ? 22.591 2.269 -7.609 1.00 35.88 100 THR A N 1
ATOM 757 C CA . THR A 1 100 ? 23.932 2.713 -7.994 1.00 35.88 100 THR A CA 1
ATOM 758 C C . THR A 1 100 ? 24.647 3.199 -6.747 1.00 35.88 100 THR A C 1
ATOM 760 O O . THR A 1 100 ? 24.454 4.321 -6.285 1.00 35.88 100 THR A O 1
ATOM 763 N N . CYS A 1 101 ? 25.453 2.302 -6.190 1.00 37.22 101 CYS A N 1
ATOM 764 C CA . CYS A 1 101 ? 26.544 2.642 -5.293 1.00 37.22 101 CYS A CA 1
ATOM 765 C C . CYS A 1 101 ? 27.445 3.668 -6.006 1.00 37.22 101 CYS A C 1
ATOM 767 O O . CYS A 1 101 ? 27.886 3.371 -7.114 1.00 37.22 101 CYS A O 1
ATOM 769 N N . SER A 1 102 ? 27.593 4.866 -5.423 1.00 42.84 102 SER A N 1
ATOM 770 C CA . SER A 1 102 ? 28.783 5.743 -5.422 1.00 42.84 102 SER A CA 1
ATOM 771 C C . SER A 1 102 ? 28.393 7.197 -5.110 1.00 42.84 102 SER A C 1
ATOM 773 O O . SER A 1 102 ? 27.456 7.750 -5.677 1.00 42.84 102 SER A O 1
ATOM 775 N N . GLU A 1 103 ? 29.112 7.780 -4.155 1.00 54.16 103 GLU A N 1
ATOM 776 C CA . GLU A 1 103 ? 28.894 9.074 -3.501 1.00 54.16 103 GLU A CA 1
ATOM 777 C C . GLU A 1 103 ? 29.041 10.295 -4.427 1.00 54.16 103 GLU A C 1
ATOM 779 O O . GLU A 1 103 ? 29.893 10.310 -5.312 1.00 54.16 103 GLU A O 1
ATOM 784 N N . THR A 1 104 ? 28.254 11.349 -4.168 1.00 37.91 104 THR A N 1
ATOM 785 C CA . THR A 1 104 ? 28.677 12.732 -3.820 1.00 37.91 104 THR A CA 1
ATOM 786 C C . THR A 1 104 ? 27.443 13.641 -3.929 1.00 37.91 104 THR A C 1
ATOM 788 O O . THR A 1 104 ? 26.840 13.766 -4.992 1.00 37.91 104 THR A O 1
ATOM 791 N N . ILE A 1 105 ? 27.010 14.244 -2.815 1.00 52.88 105 ILE A N 1
ATOM 792 C CA . ILE A 1 105 ? 25.851 15.150 -2.785 1.00 52.88 105 ILE A CA 1
ATOM 793 C C . ILE A 1 105 ? 26.296 16.525 -3.285 1.00 52.88 105 ILE A C 1
ATOM 795 O O . ILE A 1 105 ? 26.820 17.323 -2.509 1.00 52.88 105 ILE A O 1
ATOM 799 N N . GLU A 1 106 ? 26.050 16.829 -4.557 1.00 49.25 106 GLU A N 1
ATOM 800 C CA . GLU A 1 106 ? 26.113 18.209 -5.036 1.00 49.25 106 GLU A CA 1
ATOM 801 C C . GLU A 1 106 ? 24.748 18.891 -4.902 1.00 49.25 106 GLU A C 1
ATOM 803 O O . GLU A 1 106 ? 23.697 18.383 -5.299 1.00 49.25 106 GLU A O 1
ATOM 808 N N . LYS A 1 107 ? 24.765 20.059 -4.261 1.00 47.00 107 LYS A N 1
ATOM 809 C CA . LYS A 1 107 ? 23.580 20.831 -3.893 1.00 47.00 107 LYS A CA 1
ATOM 810 C C . LYS A 1 107 ? 23.061 21.575 -5.129 1.00 47.00 107 LYS A C 1
ATOM 812 O O . LYS A 1 107 ? 23.577 22.633 -5.468 1.00 47.00 107 LYS A O 1
ATOM 817 N N . ALA A 1 108 ? 22.039 21.041 -5.793 1.00 54.38 108 ALA A N 1
ATOM 818 C CA . ALA A 1 108 ? 21.425 21.699 -6.946 1.00 54.38 108 ALA A CA 1
ATOM 819 C C . ALA A 1 108 ? 20.343 22.704 -6.508 1.00 54.38 108 ALA A C 1
ATOM 821 O O . ALA A 1 108 ? 19.323 22.328 -5.927 1.00 54.38 108 ALA A O 1
ATOM 822 N N . THR A 1 109 ? 20.552 23.991 -6.794 1.00 40.38 109 THR A N 1
ATOM 823 C CA . THR A 1 109 ? 19.518 25.034 -6.697 1.00 40.38 109 THR A CA 1
ATOM 824 C C . THR A 1 109 ? 18.794 25.195 -8.027 1.00 40.38 109 THR A C 1
ATOM 826 O O . THR A 1 109 ? 19.432 25.386 -9.059 1.00 40.38 109 THR A O 1
ATOM 829 N N . TYR A 1 110 ? 17.462 25.174 -7.989 1.00 40.75 110 TYR A N 1
ATOM 830 C CA . TYR A 1 110 ? 16.609 25.419 -9.150 1.00 40.75 110 TYR A CA 1
ATOM 831 C C . TYR A 1 110 ? 16.295 26.911 -9.272 1.00 40.75 110 TYR A C 1
ATOM 833 O O . TYR A 1 110 ? 15.803 27.524 -8.323 1.00 40.75 110 TYR A O 1
ATOM 841 N N . THR A 1 111 ? 16.529 27.488 -10.448 1.00 56.56 111 THR A N 1
ATOM 842 C CA . THR A 1 111 ? 16.038 28.820 -10.814 1.00 56.56 111 THR A CA 1
ATOM 843 C C . THR A 1 111 ? 15.064 28.697 -11.981 1.00 56.56 111 THR A C 1
ATOM 845 O O . THR A 1 111 ? 15.263 27.910 -12.903 1.00 56.56 111 THR A O 1
ATOM 848 N N . CYS A 1 112 ? 13.966 29.449 -11.913 1.00 35.50 112 CYS A N 1
ATOM 849 C CA . CYS A 1 112 ? 12.956 29.493 -12.962 1.00 35.50 112 CYS A CA 1
ATOM 850 C C . CYS A 1 112 ? 13.246 30.675 -13.890 1.00 35.50 112 CYS A C 1
ATOM 852 O O . CYS A 1 112 ? 13.302 31.823 -13.440 1.00 35.50 112 CYS A O 1
ATOM 854 N N . SER A 1 113 ? 13.419 30.407 -15.182 1.00 61.97 113 SER A N 1
ATOM 855 C CA . SER A 1 113 ? 13.492 31.444 -16.207 1.00 61.97 113 SER A CA 1
ATOM 856 C C . SER A 1 113 ? 12.083 31.989 -16.446 1.00 61.97 113 SER A C 1
ATOM 858 O O . SER A 1 113 ? 11.218 31.282 -16.962 1.00 61.97 113 SER A O 1
ATOM 860 N N . ARG A 1 114 ? 11.833 33.252 -16.082 1.00 51.91 114 ARG A N 1
ATOM 861 C CA . ARG A 1 114 ? 10.619 33.963 -16.507 1.00 51.91 114 ARG A CA 1
ATOM 862 C C . ARG A 1 114 ? 10.640 34.077 -18.032 1.00 51.91 114 ARG A C 1
ATOM 864 O O . ARG A 1 114 ? 11.413 34.859 -18.577 1.00 51.91 114 ARG A O 1
ATOM 871 N N . GLY A 1 115 ? 9.801 33.294 -18.705 1.00 51.38 115 GLY A N 1
ATOM 872 C CA . GLY A 1 115 ? 9.515 33.481 -20.122 1.00 51.38 115 GLY A CA 1
ATOM 873 C C . GLY A 1 115 ? 8.888 34.856 -20.335 1.00 51.38 115 GLY A C 1
ATOM 874 O O . GLY A 1 115 ? 7.823 35.143 -19.794 1.00 51.38 115 GLY A O 1
ATOM 875 N N . SER A 1 116 ? 9.580 35.710 -21.086 1.00 55.97 116 SER A N 1
ATOM 876 C CA . SER A 1 116 ? 9.006 36.920 -21.664 1.00 55.97 116 SER A CA 1
ATOM 877 C C . SER A 1 116 ? 8.134 36.503 -22.841 1.00 55.97 116 SER A C 1
ATOM 879 O O . SER A 1 116 ? 8.636 35.911 -23.792 1.00 55.97 116 SER A O 1
ATOM 881 N N . GLY A 1 117 ? 6.846 36.812 -22.772 1.00 45.28 117 GLY A N 1
ATOM 882 C CA . GLY A 1 117 ? 5.910 36.648 -23.875 1.00 45.28 117 GLY A CA 1
ATOM 883 C C . GLY A 1 117 ? 4.773 37.641 -23.709 1.00 45.28 117 GLY A C 1
ATOM 884 O O . GLY A 1 117 ? 3.826 37.362 -22.977 1.00 45.28 117 GLY A O 1
ATOM 885 N N . TYR A 1 118 ? 4.938 38.807 -24.334 1.00 45.66 118 TYR A N 1
ATOM 886 C CA . TYR A 1 118 ? 3.831 39.613 -24.842 1.00 45.66 118 TYR A CA 1
ATOM 887 C C . TYR A 1 118 ? 3.577 39.161 -26.278 1.00 45.66 118 TYR A C 1
ATOM 889 O O . TYR A 1 118 ? 4.591 38.868 -26.957 1.00 45.66 118 TYR A O 1
#